Protein AF-A0A1S9U6B9-F1 (afdb_monomer)

Foldseek 3Di:
DPDPVVVVVVVVLLPDPVNLVCPLVVLDVLLLVLLVVCLVVVVADDPLLNVLSVCSNVVHDDDPVSSVCNVVRPPPPQQAQQAQPPPRHGEDSNQSNVCSVPVHHPVVVVVVVVD

Mean predicted aligned error: 8.14 Å

pLDDT: mean 82.79, std 19.05, range [38.03, 98.25]

Solvent-accessible surface area (backbone atoms only — not comparable to full-atom values): 6768 Å² total; per-residue (Å²): 134,84,55,74,63,60,56,48,58,52,62,59,42,79,75,36,79,65,45,66,55,43,52,73,71,66,66,43,64,49,50,34,53,39,48,48,47,38,60,75,69,64,71,54,64,59,74,67,34,47,52,48,46,54,35,51,60,68,70,51,90,72,54,69,70,53,48,55,46,30,44,59,58,39,31,69,63,79,59,70,57,76,42,14,77,85,79,69,45,67,47,51,49,84,45,37,76,64,17,63,78,74,38,40,39,68,72,61,48,52,63,60,76,77,110

Radius of gyration: 15.06 Å; Cα contacts (8 Å, |Δi|>4): 109; chains: 1; bounding box: 35×28×43 Å

Organism: Bacillus cereus (NCBI:txid1396)

Structure (mmCIF, N/CA/C/O backbone):
data_AF-A0A1S9U6B9-F1
#
_entry.id   AF-A0A1S9U6B9-F1
#
loop_
_atom_site.group_PDB
_atom_site.id
_atom_site.type_symbol
_atom_site.label_atom_id
_atom_site.label_alt_id
_atom_site.label_comp_id
_atom_site.label_asym_id
_atom_site.label_entity_id
_atom_site.label_seq_id
_atom_site.pdbx_PDB_ins_code
_atom_site.Cartn_x
_atom_site.Cartn_y
_atom_site.Cartn_z
_atom_site.occupancy
_atom_site.B_iso_or_equiv
_atom_site.auth_seq_id
_atom_site.auth_comp_id
_atom_site.auth_asym_id
_atom_site.auth_atom_id
_atom_site.pdbx_PDB_model_num
ATOM 1 N N . MET A 1 1 ? 15.586 20.026 -19.147 1.00 42.22 1 MET A N 1
ATOM 2 C CA . MET A 1 1 ? 16.620 19.417 -18.282 1.00 42.22 1 MET A CA 1
ATOM 3 C C . MET A 1 1 ? 16.226 19.711 -16.845 1.00 42.22 1 MET A C 1
ATOM 5 O O . MET A 1 1 ? 16.452 20.826 -16.399 1.00 42.22 1 MET A O 1
ATOM 9 N N . LYS A 1 2 ? 15.520 18.790 -16.178 1.00 40.88 2 LYS A N 1
ATOM 10 C CA . LYS A 1 2 ? 15.191 18.943 -14.751 1.00 40.88 2 LYS A CA 1
ATOM 11 C C . LYS A 1 2 ? 16.449 18.648 -13.934 1.00 40.88 2 LYS A C 1
ATOM 13 O O . LYS A 1 2 ? 17.201 17.740 -14.294 1.00 40.88 2 LYS A O 1
ATOM 18 N N . SER A 1 3 ? 16.726 19.496 -12.950 1.00 43.66 3 SER A N 1
ATOM 19 C CA . SER A 1 3 ? 18.013 19.552 -12.252 1.00 43.66 3 SER A CA 1
ATOM 20 C C . SER A 1 3 ? 18.213 18.302 -11.395 1.00 43.66 3 SER A C 1
ATOM 22 O O . SER A 1 3 ? 17.278 1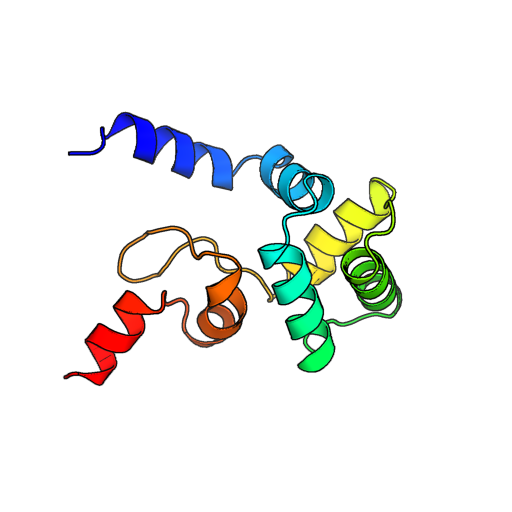7.836 -10.748 1.00 43.66 3 SER A O 1
ATOM 24 N N . THR A 1 4 ? 19.441 17.783 -11.338 1.00 41.22 4 THR A N 1
ATOM 25 C CA . THR A 1 4 ? 19.856 16.658 -10.478 1.00 41.22 4 THR A CA 1
ATOM 26 C C . THR A 1 4 ? 19.463 16.864 -9.006 1.00 41.22 4 THR A C 1
ATOM 28 O O . THR A 1 4 ? 19.243 15.900 -8.282 1.00 41.22 4 THR A O 1
ATOM 31 N N . THR A 1 5 ? 19.302 18.120 -8.582 1.00 41.94 5 THR A N 1
ATOM 32 C CA . THR A 1 5 ? 18.843 18.515 -7.245 1.00 41.94 5 THR A CA 1
ATOM 33 C C . THR A 1 5 ? 17.374 18.165 -6.972 1.00 41.94 5 THR A C 1
ATOM 35 O O . THR A 1 5 ? 17.075 17.704 -5.880 1.00 41.94 5 THR A O 1
ATOM 38 N N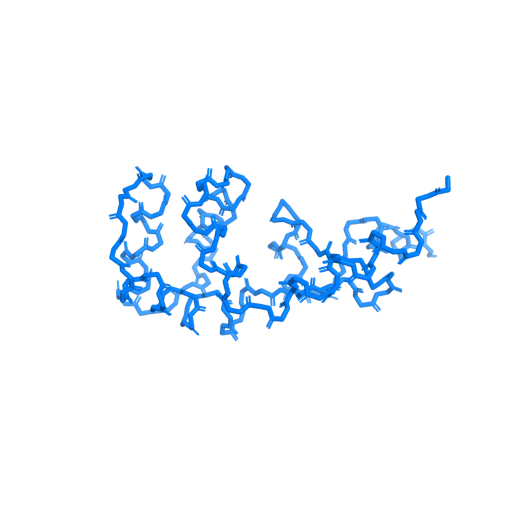 . GLU A 1 6 ? 16.472 18.287 -7.956 1.00 45.97 6 GLU A N 1
ATOM 39 C CA . GLU A 1 6 ? 15.044 17.940 -7.786 1.00 45.97 6 GLU A CA 1
ATOM 40 C C . GLU A 1 6 ? 14.849 16.421 -7.667 1.00 45.97 6 GLU A C 1
ATOM 42 O O . GLU A 1 6 ? 13.993 15.949 -6.922 1.00 45.97 6 GLU A O 1
ATOM 47 N N . LYS A 1 7 ? 15.683 15.638 -8.369 1.00 44.03 7 LYS A N 1
ATOM 48 C CA . LYS A 1 7 ? 15.714 14.175 -8.218 1.00 44.03 7 LYS A CA 1
ATOM 49 C C . LYS A 1 7 ? 16.206 13.759 -6.830 1.00 44.03 7 LYS A C 1
ATOM 51 O O . LYS A 1 7 ? 15.659 12.826 -6.260 1.00 44.03 7 LYS A O 1
ATOM 56 N N . LEU A 1 8 ? 17.199 14.458 -6.277 1.00 38.03 8 LEU A N 1
ATOM 57 C CA . LEU A 1 8 ? 17.704 14.189 -4.927 1.00 38.03 8 LEU A CA 1
ATOM 58 C C . LEU A 1 8 ? 16.691 14.581 -3.840 1.00 38.03 8 LEU A C 1
ATOM 60 O O . LEU A 1 8 ? 16.521 13.827 -2.890 1.00 38.03 8 LEU A O 1
ATOM 64 N N . GLU A 1 9 ? 15.969 15.694 -3.992 1.00 39.84 9 GLU A N 1
ATOM 65 C CA . GLU A 1 9 ? 14.912 16.091 -3.045 1.00 39.84 9 GLU A CA 1
ATOM 66 C C . GLU A 1 9 ? 13.716 15.127 -3.042 1.00 39.84 9 GLU A C 1
ATOM 68 O O . GLU A 1 9 ? 13.120 14.899 -1.991 1.00 39.84 9 GLU A O 1
ATOM 73 N N . PHE A 1 10 ? 13.383 14.517 -4.184 1.00 41.91 10 PHE A N 1
ATOM 74 C CA . PHE A 1 10 ? 12.336 13.494 -4.251 1.00 41.91 10 PHE A CA 1
ATOM 75 C C . PHE A 1 10 ? 12.781 12.170 -3.606 1.00 41.91 10 PHE A C 1
ATOM 77 O O . PHE A 1 10 ? 12.039 11.597 -2.814 1.00 41.91 10 PHE A O 1
ATOM 84 N N . VAL A 1 11 ? 14.006 11.712 -3.895 1.00 42.47 11 VAL A N 1
ATOM 85 C CA . VAL A 1 11 ? 14.571 10.456 -3.356 1.00 42.47 11 VAL A CA 1
ATOM 86 C C . VAL A 1 11 ? 14.827 10.535 -1.844 1.00 42.47 11 VAL A C 1
ATOM 88 O O . VAL A 1 11 ? 14.727 9.537 -1.142 1.00 42.47 11 VAL A O 1
ATOM 91 N N . ILE A 1 12 ? 15.118 11.719 -1.298 1.00 45.00 12 ILE A N 1
ATOM 92 C CA . ILE A 1 12 ? 15.244 11.904 0.159 1.00 45.00 12 ILE A CA 1
ATOM 93 C C . ILE A 1 12 ? 13.868 11.840 0.851 1.00 45.00 12 ILE A C 1
ATOM 95 O O . ILE A 1 12 ? 13.784 11.426 2.005 1.00 45.00 12 ILE A O 1
ATOM 99 N N . ARG A 1 13 ? 12.781 12.173 0.142 1.00 45.34 13 ARG A N 1
ATOM 100 C CA . ARG A 1 13 ? 11.407 12.173 0.668 1.00 45.34 13 ARG A CA 1
ATOM 101 C C . ARG A 1 13 ? 10.802 10.778 0.833 1.00 45.34 13 ARG A C 1
ATOM 103 O O . ARG A 1 13 ? 9.949 10.610 1.691 1.00 45.34 13 ARG A O 1
ATOM 110 N N . SER A 1 14 ? 11.232 9.783 0.058 1.00 46.19 14 SER A N 1
ATOM 111 C CA . SER A 1 14 ? 10.679 8.420 0.124 1.00 46.19 14 SER A CA 1
ATOM 112 C C . SER A 1 14 ? 11.120 7.627 1.362 1.00 46.19 14 SER A C 1
ATOM 114 O O . SER A 1 14 ? 10.524 6.605 1.682 1.00 46.19 14 SER A O 1
ATOM 116 N N . LYS A 1 15 ? 12.127 8.119 2.099 1.00 48.81 15 LYS A N 1
ATOM 117 C CA . LYS A 1 15 ? 12.602 7.532 3.367 1.00 48.81 15 LYS A CA 1
ATOM 118 C C . LYS A 1 15 ? 12.194 8.327 4.605 1.00 48.81 15 LYS A C 1
ATOM 120 O O . LYS A 1 15 ? 12.699 8.051 5.695 1.00 48.81 15 LYS A O 1
ATOM 125 N N . ASP A 1 16 ? 11.317 9.313 4.441 1.00 52.72 16 ASP A N 1
ATOM 126 C CA . ASP A 1 16 ? 10.831 10.131 5.540 1.00 52.72 16 ASP A CA 1
ATOM 127 C C . ASP A 1 16 ? 9.536 9.519 6.107 1.00 52.72 16 ASP A C 1
ATOM 129 O O . ASP A 1 16 ? 8.548 9.431 5.376 1.00 52.72 16 ASP A O 1
ATOM 133 N N . PRO A 1 17 ? 9.479 9.103 7.385 1.00 53.97 17 PRO A N 1
ATOM 134 C CA . PRO A 1 17 ? 8.219 8.707 8.017 1.00 53.97 17 PRO A CA 1
ATOM 135 C C . PRO A 1 17 ? 7.149 9.815 7.964 1.00 53.97 17 PRO A C 1
ATOM 137 O O . PRO A 1 17 ? 5.961 9.521 8.094 1.00 53.97 17 PRO A O 1
ATOM 140 N N . GLU A 1 18 ? 7.532 11.075 7.720 1.00 54.69 18 GLU A N 1
ATOM 141 C CA . GLU A 1 18 ? 6.580 12.154 7.439 1.00 54.69 18 GLU A CA 1
ATOM 142 C C . GLU A 1 18 ? 5.888 12.018 6.072 1.00 54.69 18 GLU A C 1
ATOM 144 O O . GLU A 1 18 ? 4.757 12.477 5.921 1.00 54.69 18 GLU A O 1
ATOM 149 N N . PHE A 1 19 ? 6.510 11.376 5.076 1.00 60.91 19 PHE A N 1
ATOM 150 C CA . PHE A 1 19 ? 5.954 11.239 3.725 1.00 60.91 19 PHE A CA 1
ATOM 151 C C . PHE A 1 19 ? 4.771 10.263 3.674 1.00 60.91 19 PHE A C 1
ATOM 153 O O . PHE A 1 19 ? 3.754 10.558 3.046 1.00 60.91 19 PHE A O 1
ATOM 160 N N . GLU A 1 20 ? 4.856 9.144 4.393 1.00 56.88 20 GLU A N 1
ATOM 161 C CA . GLU A 1 20 ? 3.774 8.151 4.462 1.00 56.88 20 GLU A CA 1
ATOM 162 C C . GLU A 1 20 ? 2.554 8.691 5.228 1.00 56.88 20 GLU A C 1
ATOM 164 O O . GLU A 1 20 ? 1.408 8.496 4.815 1.00 56.88 20 GLU A O 1
ATOM 169 N N . GLU A 1 21 ? 2.788 9.448 6.308 1.00 59.56 21 GLU A N 1
ATOM 170 C CA . GLU A 1 21 ? 1.726 10.147 7.040 1.00 59.56 21 GLU A CA 1
ATOM 171 C C . GLU A 1 21 ? 1.122 11.285 6.193 1.00 59.56 21 GLU A C 1
ATOM 173 O O . GLU A 1 21 ? -0.090 11.527 6.235 1.00 59.56 21 GLU A O 1
ATOM 178 N N . PHE A 1 22 ? 1.943 11.967 5.388 1.00 61.81 22 PHE A N 1
ATOM 179 C CA . PHE A 1 22 ? 1.510 13.069 4.534 1.00 61.81 22 PHE A CA 1
ATOM 180 C C . PHE A 1 22 ? 0.512 12.622 3.466 1.00 61.81 22 PHE A C 1
ATOM 182 O O . PHE A 1 22 ? -0.499 13.298 3.297 1.00 61.81 22 PHE A O 1
ATOM 189 N N . VAL A 1 23 ? 0.738 11.490 2.791 1.00 63.56 23 VAL A N 1
ATOM 190 C CA . VAL A 1 23 ? -0.150 11.020 1.708 1.00 63.56 23 VAL A CA 1
ATOM 191 C C . VAL A 1 23 ? -1.549 10.671 2.226 1.00 63.56 23 VAL A C 1
ATOM 193 O O . VAL A 1 23 ? -2.553 11.083 1.648 1.00 63.56 23 VAL A O 1
ATOM 196 N N . ILE A 1 24 ? -1.648 9.974 3.362 1.00 63.84 24 ILE A N 1
ATOM 197 C CA . ILE A 1 24 ? -2.960 9.622 3.929 1.00 63.84 24 ILE A CA 1
ATOM 198 C C . ILE A 1 24 ? -3.688 10.875 4.444 1.00 63.84 24 ILE A C 1
ATOM 200 O O . ILE A 1 24 ? -4.915 10.959 4.395 1.00 63.84 24 ILE A O 1
ATOM 204 N N . ARG A 1 25 ? -2.951 11.880 4.929 1.00 63.50 25 ARG A N 1
ATOM 205 C CA . ARG A 1 25 ? -3.539 13.118 5.466 1.00 63.50 25 ARG A CA 1
ATOM 206 C C . ARG A 1 25 ? -3.815 14.176 4.399 1.00 63.50 25 ARG A C 1
ATOM 208 O O . ARG A 1 25 ? -4.651 15.047 4.645 1.00 63.50 25 ARG A O 1
ATOM 215 N N . SER A 1 26 ? -3.159 14.109 3.240 1.00 63.44 26 SER A N 1
ATOM 216 C CA . SER A 1 26 ? -3.371 15.028 2.117 1.00 63.44 26 SER A CA 1
ATOM 217 C C . SER A 1 26 ? -4.657 14.739 1.342 1.00 63.44 26 SER A C 1
ATOM 219 O O . SER A 1 26 ? -5.086 15.610 0.586 1.00 63.44 26 SER A O 1
ATOM 221 N N . LYS A 1 27 ? -5.291 13.575 1.572 1.00 73.44 27 LYS A N 1
ATOM 222 C CA . LYS A 1 27 ? -6.463 13.094 0.819 1.00 73.44 27 LYS A CA 1
ATOM 223 C C . LYS A 1 27 ? -6.199 13.103 -0.685 1.00 73.44 27 LYS A C 1
ATOM 225 O O . LYS A 1 27 ? -6.959 13.679 -1.461 1.00 73.44 27 LYS A O 1
ATOM 230 N N . ASP A 1 28 ? -5.057 12.541 -1.070 1.00 86.56 28 ASP A N 1
ATOM 231 C CA . ASP A 1 28 ? -4.707 12.354 -2.472 1.00 86.56 28 ASP A CA 1
ATOM 232 C C . ASP A 1 28 ? -5.746 11.425 -3.142 1.00 86.56 28 ASP A C 1
ATOM 234 O O . ASP A 1 28 ? -5.873 10.270 -2.722 1.00 86.56 28 ASP A O 1
ATOM 238 N N . PRO A 1 29 ? -6.505 11.897 -4.151 1.00 89.88 29 PRO A N 1
ATOM 239 C CA . PRO A 1 29 ? -7.534 11.089 -4.799 1.00 89.88 29 PRO A CA 1
ATOM 240 C C . PRO A 1 29 ? -6.986 9.816 -5.450 1.00 89.88 29 PRO A C 1
ATOM 242 O O . PRO A 1 29 ? -7.644 8.781 -5.394 1.00 89.88 29 PRO A O 1
ATOM 245 N N . GLU A 1 30 ? -5.775 9.855 -6.018 1.00 91.62 30 GLU A N 1
ATOM 246 C CA . GLU A 1 30 ? -5.181 8.668 -6.649 1.00 91.62 30 GLU A CA 1
ATOM 247 C C . GLU A 1 30 ? -4.830 7.608 -5.599 1.00 91.62 30 GLU A C 1
ATOM 249 O O . GLU A 1 30 ? -4.973 6.407 -5.832 1.00 91.62 30 GLU A O 1
ATOM 254 N N . PHE A 1 31 ? -4.422 8.045 -4.406 1.00 92.88 31 PHE A N 1
ATOM 255 C CA . PHE A 1 31 ? -4.210 7.144 -3.281 1.00 92.88 31 PHE A CA 1
ATOM 256 C C . PHE A 1 31 ? -5.530 6.537 -2.782 1.00 92.88 31 PHE A C 1
ATOM 258 O O . PHE A 1 31 ? -5.588 5.338 -2.510 1.00 92.88 31 PHE A O 1
ATOM 265 N N . GLU A 1 32 ? -6.606 7.323 -2.678 1.00 94.12 32 GLU A N 1
ATOM 266 C CA . GLU A 1 32 ? -7.928 6.812 -2.281 1.00 94.12 32 GLU A CA 1
ATOM 267 C C . GLU A 1 32 ? -8.457 5.762 -3.278 1.00 94.12 32 GLU A C 1
ATOM 269 O O . GLU A 1 32 ? -8.929 4.700 -2.859 1.00 94.12 32 GLU A O 1
ATOM 274 N N . GLU A 1 33 ? -8.308 6.008 -4.583 1.00 95.56 33 GLU A N 1
ATOM 275 C CA . GLU A 1 33 ? -8.641 5.054 -5.652 1.00 95.56 33 GLU A CA 1
ATOM 276 C C . GLU A 1 33 ? -7.792 3.773 -5.577 1.00 95.56 33 GLU A C 1
ATOM 278 O O . GLU A 1 33 ? -8.304 2.655 -5.739 1.00 95.56 33 GLU A O 1
ATOM 283 N N . PHE A 1 34 ? -6.501 3.906 -5.268 1.00 96.12 34 PHE A N 1
ATOM 284 C CA . PHE A 1 34 ? -5.624 2.761 -5.039 1.00 96.12 34 PHE A CA 1
ATOM 285 C C . PHE A 1 34 ? -6.083 1.924 -3.834 1.00 96.12 34 PHE A C 1
ATOM 287 O O . PHE A 1 34 ? -6.229 0.704 -3.946 1.00 96.12 34 PHE A O 1
ATOM 294 N N . VAL A 1 35 ? -6.395 2.555 -2.696 1.00 96.56 35 VAL A N 1
ATOM 295 C CA . VAL A 1 35 ? -6.912 1.859 -1.503 1.00 96.56 35 VAL A CA 1
ATOM 296 C C . VAL A 1 35 ? -8.251 1.172 -1.788 1.00 96.56 35 VAL A C 1
ATOM 298 O O . VAL A 1 35 ? -8.486 0.052 -1.320 1.00 96.56 35 VAL A O 1
ATOM 301 N N . GLU A 1 36 ? -9.125 1.794 -2.582 1.00 97.62 36 GLU A N 1
ATOM 302 C CA . GLU A 1 36 ? -10.359 1.155 -3.044 1.00 97.62 36 GLU A CA 1
ATOM 303 C C . GLU A 1 36 ? -10.066 -0.099 -3.885 1.00 97.62 36 GLU A C 1
ATOM 305 O O . GLU A 1 36 ? -10.723 -1.132 -3.724 1.00 97.62 36 GLU A O 1
ATOM 310 N N . SER A 1 37 ? -9.048 -0.043 -4.741 1.00 97.75 37 SER A N 1
ATOM 311 C CA . SER A 1 37 ? -8.619 -1.184 -5.551 1.00 97.75 37 SER A CA 1
ATOM 312 C C . SER A 1 37 ? -8.069 -2.329 -4.692 1.00 97.75 37 SER A C 1
ATOM 314 O O . SER A 1 37 ? -8.447 -3.481 -4.905 1.00 97.75 37 SER A O 1
ATOM 316 N N . LEU A 1 38 ? -7.288 -2.035 -3.643 1.00 97.38 38 LEU A N 1
ATOM 317 C CA . LEU A 1 38 ? -6.829 -3.047 -2.677 1.00 97.38 38 LEU A CA 1
ATOM 318 C C . LEU A 1 38 ? -7.993 -3.767 -1.978 1.00 97.38 38 LEU A C 1
ATOM 320 O O . LEU A 1 38 ? -7.926 -4.978 -1.752 1.00 97.38 38 LEU A O 1
ATOM 324 N N . LEU A 1 39 ? -9.069 -3.040 -1.652 1.00 97.75 39 LEU A N 1
ATOM 325 C CA . LEU A 1 39 ? -10.291 -3.623 -1.089 1.00 97.75 39 LEU A CA 1
ATOM 326 C C . LEU A 1 39 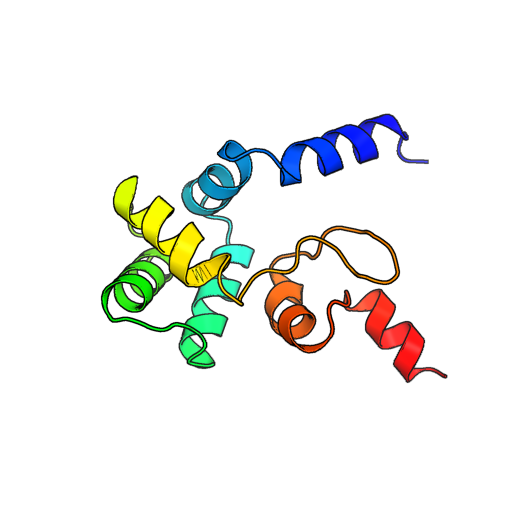? -11.003 -4.538 -2.091 1.00 97.75 39 LEU A C 1
ATOM 328 O O . LEU A 1 39 ? -11.434 -5.626 -1.710 1.00 97.75 39 LEU A O 1
ATOM 332 N N . LYS A 1 40 ? -11.134 -4.109 -3.352 1.00 97.88 40 LYS A N 1
ATOM 333 C CA . LYS A 1 40 ? -11.793 -4.880 -4.424 1.00 97.88 40 LYS A CA 1
ATOM 334 C C . LYS A 1 40 ? -11.029 -6.158 -4.772 1.00 97.88 40 LYS A C 1
ATOM 336 O O . LYS A 1 40 ? -11.655 -7.178 -5.039 1.00 97.88 40 LYS A O 1
ATOM 341 N N . CYS A 1 41 ? -9.701 -6.106 -4.737 1.00 96.31 41 CYS A N 1
ATOM 342 C CA . CYS A 1 41 ? -8.819 -7.242 -5.004 1.00 96.31 41 CYS A CA 1
ATOM 343 C C . CYS A 1 41 ? -8.558 -8.123 -3.769 1.00 96.31 41 CYS A C 1
ATOM 345 O O . CYS A 1 41 ? -7.730 -9.024 -3.844 1.00 96.31 41 CYS A O 1
ATOM 347 N N . GLU A 1 42 ? -9.217 -7.853 -2.635 1.00 96.62 42 GLU A N 1
ATOM 348 C CA . GLU A 1 42 ? -9.059 -8.594 -1.373 1.00 96.62 42 GLU A CA 1
ATOM 349 C C . GLU A 1 42 ? -7.596 -8.701 -0.885 1.00 96.62 42 GLU A C 1
ATOM 351 O O . GLU A 1 42 ? -7.223 -9.648 -0.197 1.00 96.62 42 GLU A O 1
ATOM 356 N N . ARG A 1 43 ? -6.759 -7.696 -1.188 1.00 96.12 43 ARG A N 1
ATOM 357 C CA . ARG A 1 43 ? -5.323 -7.675 -0.829 1.00 96.12 43 ARG A CA 1
ATOM 358 C C . ARG A 1 43 ? -5.036 -7.259 0.616 1.00 96.12 43 ARG A C 1
ATOM 360 O O . ARG A 1 43 ? -3.885 -7.236 1.050 1.00 96.12 43 ARG A O 1
ATOM 367 N N . LEU A 1 44 ? -6.068 -6.876 1.363 1.00 97.00 44 LEU A N 1
ATOM 368 C CA . LEU A 1 44 ? -5.945 -6.411 2.742 1.00 97.00 44 LEU A CA 1
ATOM 369 C C . LEU A 1 44 ? -6.370 -7.499 3.723 1.00 97.00 44 LEU A C 1
ATOM 371 O O . LEU A 1 44 ? -7.483 -8.019 3.656 1.00 97.00 44 LEU A O 1
ATOM 375 N N . GLU A 1 45 ? -5.518 -7.765 4.709 1.00 95.19 45 GLU A N 1
ATOM 376 C CA . GLU A 1 45 ? -5.786 -8.742 5.758 1.00 95.19 45 GLU A CA 1
ATOM 377 C C . GLU A 1 45 ? -6.066 -8.074 7.107 1.00 95.19 45 GLU A C 1
ATOM 379 O O . GLU A 1 45 ? -5.430 -7.100 7.509 1.00 95.19 45 GLU A O 1
ATOM 384 N N . GLY A 1 46 ? -6.993 -8.659 7.863 1.00 96.31 46 GLY A N 1
ATOM 385 C CA . GLY A 1 46 ? -7.314 -8.219 9.216 1.00 96.31 46 GLY A CA 1
ATOM 386 C C . GLY A 1 46 ? -8.426 -7.170 9.269 1.00 96.31 46 GLY A C 1
ATOM 387 O O . GLY A 1 46 ? -8.451 -6.173 8.551 1.00 96.31 46 GLY A O 1
ATOM 388 N N . LYS A 1 47 ? -9.370 -7.385 10.193 1.00 97.31 47 LYS A N 1
ATOM 389 C CA . LYS A 1 47 ? -10.580 -6.554 10.327 1.00 97.31 47 LYS A CA 1
ATOM 390 C C . LYS A 1 47 ? -10.274 -5.075 10.581 1.00 97.31 47 LYS A C 1
ATOM 392 O O . LYS A 1 47 ? -11.010 -4.223 10.096 1.00 97.31 47 LYS A O 1
ATOM 397 N N . ALA A 1 48 ? -9.211 -4.783 11.334 1.00 96.81 48 ALA A N 1
ATOM 398 C CA . ALA A 1 48 ? -8.800 -3.413 11.629 1.00 96.81 48 ALA A CA 1
ATOM 399 C C . ALA A 1 48 ? -8.325 -2.688 10.361 1.00 96.81 48 ALA A C 1
ATOM 401 O O . ALA A 1 48 ? -8.862 -1.633 10.041 1.00 96.81 48 ALA A O 1
ATOM 402 N N . VAL A 1 49 ? -7.400 -3.290 9.604 1.00 96.81 49 VAL A N 1
ATOM 403 C CA . VAL A 1 49 ? -6.860 -2.725 8.355 1.00 96.81 49 VAL A CA 1
ATOM 404 C C . VAL A 1 49 ? -7.972 -2.508 7.331 1.00 96.81 49 VAL A C 1
ATOM 406 O O . VAL A 1 49 ? -8.108 -1.409 6.805 1.00 96.81 49 VAL A O 1
ATOM 409 N N . ILE A 1 50 ? -8.833 -3.510 7.118 1.00 98.25 50 ILE A N 1
ATOM 410 C CA . ILE A 1 50 ? -9.977 -3.406 6.195 1.00 98.25 50 ILE A CA 1
ATOM 411 C C . ILE A 1 50 ? -10.941 -2.291 6.629 1.00 98.25 50 ILE A C 1
ATOM 413 O O . ILE A 1 50 ? -11.459 -1.550 5.795 1.00 98.25 50 ILE A O 1
ATOM 417 N N . GLY A 1 51 ? -11.205 -2.164 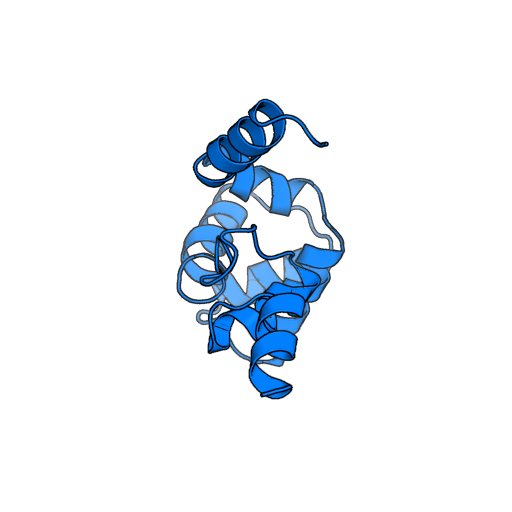7.933 1.00 98.06 51 GLY A N 1
ATOM 418 C CA . GLY A 1 51 ? -12.054 -1.100 8.469 1.00 98.06 51 GLY A CA 1
ATOM 419 C C . GLY A 1 51 ? -11.468 0.292 8.236 1.00 98.06 51 GLY A C 1
ATOM 420 O O . GLY A 1 51 ? -12.199 1.203 7.854 1.00 98.06 51 GLY A O 1
ATOM 421 N N . ILE A 1 52 ? -10.154 0.441 8.415 1.00 96.50 52 ILE A N 1
ATOM 422 C CA . ILE A 1 52 ? -9.446 1.702 8.170 1.00 96.50 52 ILE A CA 1
ATOM 423 C C . ILE A 1 52 ? -9.434 2.033 6.675 1.00 96.50 52 ILE A C 1
ATOM 425 O O . ILE A 1 52 ? -9.779 3.151 6.314 1.00 96.50 52 ILE A O 1
ATOM 429 N N . ALA A 1 53 ? -9.158 1.064 5.800 1.00 96.69 53 ALA A N 1
ATOM 430 C CA . ALA A 1 53 ? -9.203 1.249 4.349 1.00 96.69 53 ALA A CA 1
ATOM 431 C C . ALA A 1 53 ? -10.566 1.770 3.870 1.00 96.69 53 ALA A C 1
ATOM 433 O O . ALA A 1 53 ? -10.647 2.731 3.111 1.00 96.69 53 ALA A O 1
ATOM 434 N N . LYS A 1 54 ? -11.662 1.197 4.385 1.00 97.69 54 LYS A N 1
ATOM 435 C CA . LYS A 1 54 ? -13.021 1.688 4.100 1.00 97.69 54 LYS A CA 1
ATOM 436 C C . LYS A 1 54 ? -13.239 3.120 4.586 1.00 97.69 54 LYS A C 1
ATOM 438 O O . LYS A 1 54 ? -13.981 3.865 3.958 1.00 97.69 54 LYS A O 1
ATOM 443 N N . ALA A 1 55 ? -12.626 3.499 5.705 1.00 95.81 55 ALA A N 1
ATOM 444 C CA . ALA A 1 55 ? -12.696 4.862 6.214 1.00 95.81 55 ALA A CA 1
ATOM 445 C C . ALA A 1 55 ? -11.881 5.848 5.355 1.00 95.81 55 ALA A C 1
ATOM 447 O O . ALA A 1 55 ? -12.365 6.959 5.155 1.00 95.81 55 ALA A O 1
ATOM 448 N N . ILE A 1 56 ? -10.729 5.433 4.808 1.00 93.81 56 ILE A N 1
ATOM 449 C CA . ILE A 1 56 ? -9.948 6.211 3.826 1.00 93.81 56 ILE A CA 1
ATOM 450 C C . ILE A 1 56 ? -10.806 6.497 2.592 1.00 93.81 56 ILE A C 1
ATOM 452 O O . ILE A 1 56 ? -11.038 7.656 2.281 1.00 93.81 56 ILE A O 1
ATOM 456 N N . VAL A 1 57 ? -11.373 5.459 1.966 1.00 94.56 57 VAL A N 1
ATOM 457 C CA . VAL A 1 57 ? -12.222 5.595 0.762 1.00 94.56 57 VAL A CA 1
ATOM 458 C C . VAL A 1 57 ? -13.474 6.442 1.020 1.00 94.56 57 VAL A C 1
ATOM 460 O O . VAL A 1 57 ? -13.974 7.127 0.136 1.00 94.56 57 VAL A O 1
ATOM 463 N N . ALA A 1 58 ? -14.002 6.421 2.245 1.00 93.62 58 ALA A N 1
ATOM 464 C CA . ALA A 1 58 ? -15.127 7.268 2.635 1.00 93.62 58 ALA A CA 1
ATOM 465 C C . ALA A 1 58 ? -14.730 8.733 2.924 1.00 93.62 58 ALA A C 1
ATOM 467 O O . ALA A 1 58 ? -15.598 9.537 3.268 1.00 93.62 58 ALA A O 1
ATOM 468 N N . GLY A 1 59 ? -13.441 9.082 2.849 1.00 88.69 59 GLY A N 1
ATOM 469 C CA . GLY A 1 59 ? -12.921 10.417 3.146 1.00 88.69 59 GLY A CA 1
ATOM 470 C C . GLY A 1 59 ? -12.979 10.797 4.631 1.00 88.69 59 GLY A C 1
ATOM 471 O O . GLY A 1 59 ? -12.940 11.990 4.967 1.00 88.69 59 GLY A O 1
ATOM 472 N N . ASN A 1 60 ? -13.094 9.811 5.529 1.00 90.81 60 ASN A N 1
ATOM 473 C CA . ASN A 1 60 ? -13.189 10.035 6.970 1.00 90.81 60 ASN A CA 1
ATOM 474 C C . ASN A 1 60 ? -11.847 10.486 7.558 1.00 90.81 60 ASN A C 1
ATOM 476 O O . ASN A 1 60 ? -10.774 10.115 7.092 1.00 90.81 60 ASN A O 1
ATOM 480 N N . ASN A 1 61 ? -11.907 11.245 8.651 1.00 87.19 61 ASN A N 1
ATOM 481 C CA . ASN A 1 61 ? -10.705 11.573 9.409 1.00 87.19 61 ASN A CA 1
ATOM 482 C C . ASN A 1 61 ? -10.263 10.362 10.238 1.00 87.19 61 ASN A C 1
ATOM 484 O O . ASN A 1 61 ? -11.074 9.761 10.946 1.00 87.19 61 ASN A O 1
ATOM 488 N N . LEU A 1 62 ? -8.973 10.049 10.179 1.00 89.31 62 LEU A N 1
ATOM 489 C CA . LEU A 1 62 ? -8.355 8.958 10.925 1.00 89.31 62 LEU A CA 1
ATOM 490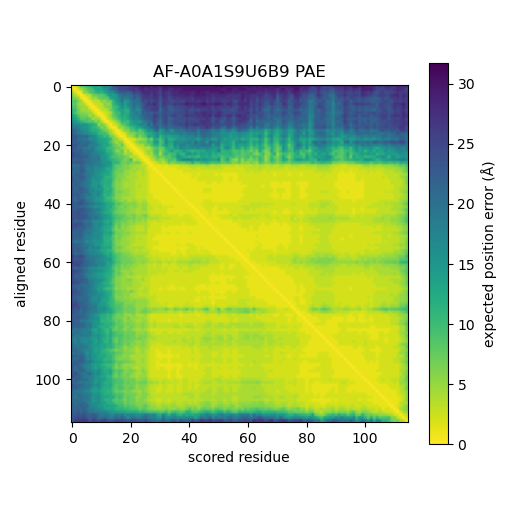 C C . LEU A 1 62 ? -7.529 9.490 12.096 1.00 89.31 62 LEU A C 1
ATOM 492 O O . LEU A 1 62 ? -6.947 10.575 12.022 1.00 89.31 62 LEU A O 1
ATOM 496 N N . SER A 1 63 ? -7.461 8.719 13.181 1.00 91.62 63 SER A N 1
ATOM 497 C CA . SER A 1 63 ? -6.479 8.952 14.239 1.00 91.62 63 SER A CA 1
ATOM 498 C C . SER A 1 63 ? -5.074 8.568 13.771 1.00 91.62 63 SER A C 1
ATOM 500 O O . SER A 1 63 ? -4.909 7.794 12.827 1.00 91.62 63 SER A O 1
ATOM 502 N N . LYS A 1 64 ? -4.050 9.062 14.476 1.00 88.25 64 LYS A N 1
ATOM 503 C CA . LYS A 1 64 ? -2.658 8.684 14.210 1.00 88.25 64 LYS A CA 1
ATOM 504 C C . LYS A 1 64 ? -2.458 7.167 14.275 1.00 88.25 64 LYS A C 1
ATOM 506 O O . LYS A 1 64 ? -1.963 6.584 13.326 1.00 88.25 64 LYS A O 1
ATOM 511 N N . ASP A 1 65 ? -2.959 6.519 15.325 1.00 91.62 65 ASP A N 1
ATOM 512 C CA . ASP A 1 65 ? -2.844 5.064 15.475 1.00 91.62 65 ASP A CA 1
ATOM 513 C C . ASP A 1 65 ? -3.514 4.292 14.325 1.00 91.62 65 ASP A C 1
ATOM 515 O O . ASP A 1 65 ? -3.046 3.221 13.939 1.00 91.62 65 ASP A O 1
ATOM 519 N N . GLN A 1 66 ? -4.614 4.814 13.767 1.00 92.94 66 GLN A N 1
ATOM 520 C CA . GLN A 1 66 ? -5.266 4.218 12.597 1.00 92.94 66 GLN A CA 1
ATOM 521 C C . GLN A 1 66 ? -4.410 4.377 11.338 1.00 92.94 66 GLN A C 1
ATOM 523 O O . GLN A 1 66 ? -4.276 3.417 10.583 1.00 92.94 66 GLN A O 1
ATOM 528 N N . ILE A 1 67 ? -3.814 5.554 11.136 1.00 90.44 67 ILE A N 1
ATOM 529 C CA . ILE A 1 67 ? -2.882 5.813 10.032 1.00 90.44 67 ILE A CA 1
ATOM 530 C C . ILE A 1 67 ? -1.674 4.876 10.145 1.00 90.44 67 ILE A C 1
ATOM 532 O O . ILE A 1 67 ? -1.429 4.101 9.225 1.00 90.44 67 ILE A O 1
ATOM 536 N N . ASP A 1 68 ? -1.012 4.842 11.302 1.00 89.31 68 ASP A N 1
ATOM 537 C CA . ASP A 1 68 ? 0.151 3.988 11.566 1.00 89.31 68 ASP A CA 1
ATOM 538 C C . ASP A 1 68 ? -0.183 2.500 11.366 1.00 89.31 68 ASP A C 1
ATOM 540 O O . ASP A 1 68 ? 0.598 1.736 10.794 1.00 89.31 68 ASP A O 1
ATOM 544 N N . THR A 1 69 ? -1.377 2.075 11.798 1.00 93.00 69 THR A N 1
ATOM 545 C CA . THR A 1 69 ? -1.858 0.703 11.587 1.00 93.00 69 THR A CA 1
ATOM 546 C C . THR A 1 69 ? -2.024 0.396 10.102 1.00 93.00 69 THR A C 1
ATOM 548 O O . THR A 1 69 ? -1.618 -0.678 9.653 1.00 93.00 69 THR A O 1
ATOM 551 N N . PHE A 1 70 ? -2.625 1.306 9.334 1.00 93.62 70 PHE A N 1
ATOM 552 C CA . PHE A 1 70 ? -2.841 1.093 7.907 1.00 93.62 70 PHE A CA 1
ATOM 553 C C . PHE A 1 70 ? -1.532 1.105 7.122 1.00 93.62 70 PHE A C 1
ATOM 555 O O . PHE A 1 70 ? -1.316 0.201 6.321 1.00 93.62 70 PHE A O 1
ATOM 562 N N . ILE A 1 71 ? -0.633 2.051 7.398 1.00 89.94 71 ILE A N 1
ATOM 563 C CA . ILE A 1 71 ? 0.697 2.107 6.782 1.00 89.94 71 ILE A CA 1
ATOM 564 C C . ILE A 1 71 ? 1.431 0.789 7.025 1.00 89.94 71 ILE A C 1
ATOM 566 O O . ILE A 1 71 ? 1.807 0.092 6.088 1.00 89.94 71 ILE A O 1
ATOM 570 N N . LYS A 1 72 ? 1.572 0.395 8.292 1.00 89.75 72 LYS A N 1
ATOM 571 C CA . LYS A 1 72 ? 2.410 -0.745 8.662 1.00 89.75 72 LYS A CA 1
ATOM 572 C C . LYS A 1 72 ? 1.860 -2.089 8.192 1.00 89.75 72 LYS A C 1
ATOM 574 O O . LYS A 1 72 ? 2.632 -2.965 7.816 1.00 89.75 72 LYS A O 1
ATOM 579 N N . TYR A 1 73 ? 0.548 -2.289 8.296 1.00 93.06 73 TYR A N 1
ATOM 580 C CA . TYR A 1 73 ? -0.064 -3.607 8.099 1.00 93.06 73 TYR A CA 1
ATOM 581 C C . TYR A 1 73 ? -0.916 -3.716 6.834 1.00 93.06 73 TYR A C 1
ATOM 583 O O . TYR A 1 73 ? -1.202 -4.831 6.406 1.00 93.06 73 TYR A O 1
ATOM 591 N N . GLY A 1 74 ? -1.335 -2.590 6.257 1.00 92.62 74 GLY A N 1
ATOM 592 C CA . GLY A 1 74 ? -2.084 -2.533 5.005 1.00 92.62 74 GLY A CA 1
ATOM 593 C C . GLY A 1 74 ? -1.195 -2.205 3.814 1.00 92.62 74 GLY A C 1
ATOM 594 O O . GLY A 1 74 ? -1.210 -2.948 2.841 1.00 92.62 74 GLY A O 1
ATOM 595 N N . LEU A 1 75 ? -0.414 -1.127 3.904 1.00 90.75 75 LEU A N 1
ATOM 596 C CA . LEU A 1 75 ? 0.372 -0.594 2.791 1.00 90.75 75 LEU A CA 1
ATOM 597 C C . LEU A 1 75 ? 1.735 -1.294 2.659 1.00 90.75 75 LEU A C 1
ATOM 599 O O . LEU A 1 75 ? 1.962 -2.037 1.710 1.00 90.75 75 LEU A O 1
ATOM 603 N N . LEU A 1 76 ? 2.614 -1.135 3.652 1.00 87.19 76 LEU A N 1
ATOM 604 C CA . LEU A 1 76 ? 4.013 -1.584 3.605 1.00 87.19 76 LEU A CA 1
ATOM 605 C C . LEU A 1 76 ? 4.210 -3.095 3.726 1.00 87.19 76 LEU A C 1
ATOM 607 O O . LEU A 1 76 ? 5.332 -3.575 3.589 1.00 87.19 76 LEU A O 1
ATOM 611 N N . LYS A 1 77 ? 3.153 -3.848 4.040 1.00 83.44 77 LYS A N 1
ATOM 612 C CA . LYS A 1 77 ? 3.262 -5.298 4.178 1.00 83.44 77 LYS A CA 1
ATOM 613 C C . LYS A 1 77 ? 3.541 -5.946 2.818 1.00 83.44 77 LYS A C 1
ATOM 615 O O . LYS A 1 77 ? 4.534 -6.645 2.711 1.00 83.44 77 LYS A O 1
ATOM 620 N N . ASP A 1 78 ? 2.686 -5.678 1.824 1.00 88.94 78 ASP A N 1
ATOM 621 C CA . ASP A 1 78 ? 2.727 -6.298 0.483 1.00 88.94 78 ASP A CA 1
ATOM 622 C C . ASP A 1 78 ? 2.020 -5.441 -0.603 1.00 88.94 78 ASP A C 1
ATOM 624 O O . ASP A 1 78 ? 1.673 -5.936 -1.679 1.00 88.94 78 ASP A O 1
ATOM 628 N N . ASN A 1 79 ? 1.711 -4.170 -0.310 1.00 94.12 79 ASN A N 1
ATOM 629 C CA . ASN A 1 79 ? 0.876 -3.310 -1.159 1.00 94.12 79 ASN A CA 1
ATOM 630 C C . ASN A 1 79 ? 1.555 -1.972 -1.481 1.00 94.12 79 ASN A C 1
ATOM 632 O O . ASN A 1 79 ? 0.882 -0.954 -1.642 1.00 94.12 79 ASN A O 1
ATOM 636 N N . TYR A 1 80 ? 2.884 -1.962 -1.556 1.00 93.06 80 TYR A N 1
ATOM 637 C CA . TYR A 1 80 ? 3.651 -0.776 -1.906 1.00 93.06 80 TYR A CA 1
ATOM 638 C C . TYR A 1 80 ? 4.949 -1.146 -2.618 1.00 93.06 80 TYR A C 1
ATOM 640 O O . TYR A 1 80 ? 5.687 -2.017 -2.160 1.00 93.06 80 TYR A O 1
ATOM 648 N N . VAL A 1 81 ? 5.230 -0.439 -3.709 1.00 92.12 81 VAL A N 1
ATOM 649 C CA . VAL A 1 81 ? 6.476 -0.500 -4.472 1.00 92.12 81 VAL A CA 1
ATOM 650 C C . VAL A 1 81 ? 7.019 0.918 -4.558 1.00 92.12 81 VAL A C 1
ATOM 652 O O . VAL A 1 81 ? 6.376 1.804 -5.110 1.00 92.12 81 VAL A O 1
ATOM 655 N N . GLU A 1 82 ? 8.196 1.145 -3.979 1.00 88.44 82 GLU A N 1
ATOM 656 C CA . GLU A 1 82 ? 8.775 2.488 -3.871 1.00 88.44 82 GLU A CA 1
ATOM 657 C C . GLU A 1 82 ? 9.13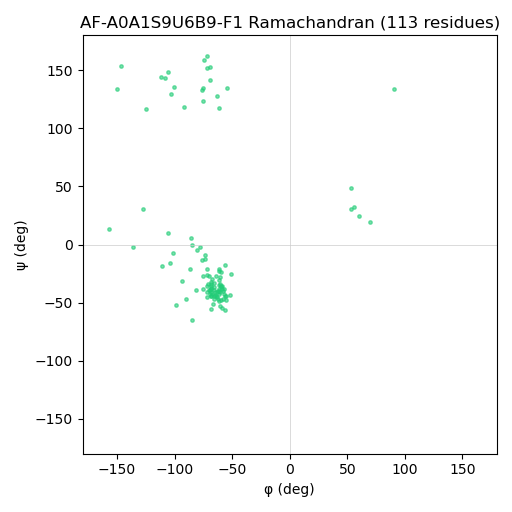0 3.070 -5.248 1.00 88.44 82 GLU A C 1
ATOM 659 O O . GLU A 1 82 ? 8.784 4.210 -5.557 1.00 88.44 82 GLU A O 1
ATOM 664 N N . GLU A 1 83 ? 9.795 2.281 -6.092 1.00 92.06 83 GLU A N 1
ATOM 665 C CA . GLU A 1 83 ? 10.289 2.704 -7.399 1.00 92.06 83 GLU A CA 1
ATOM 666 C C . GLU A 1 83 ? 10.248 1.572 -8.424 1.00 92.06 83 GLU A C 1
ATOM 668 O O . GLU A 1 83 ? 10.319 0.394 -8.080 1.00 92.06 83 GLU A O 1
ATOM 673 N N . CYS A 1 84 ? 10.141 1.949 -9.698 1.00 95.38 84 CYS A N 1
ATOM 674 C CA . CYS A 1 84 ? 10.241 1.028 -10.820 1.00 95.38 84 CYS A CA 1
ATOM 675 C C . CYS A 1 84 ? 11.630 0.391 -10.860 1.00 95.38 84 CYS A C 1
ATOM 677 O O . CYS A 1 84 ? 12.632 1.106 -10.939 1.00 95.38 84 CYS A O 1
ATOM 679 N N . GLU A 1 85 ? 11.686 -0.937 -10.917 1.00 95.62 85 GLU A N 1
ATOM 680 C CA . GLU A 1 85 ? 12.941 -1.698 -10.910 1.00 95.62 85 GLU A CA 1
ATOM 681 C C . GLU A 1 85 ? 13.851 -1.365 -12.110 1.00 95.62 85 GLU A C 1
ATOM 683 O O . GLU A 1 85 ? 15.075 -1.423 -12.004 1.00 95.62 85 GLU A O 1
ATOM 688 N N . MET A 1 86 ? 13.279 -0.951 -13.248 1.00 94.88 86 MET A N 1
ATOM 689 C CA . MET A 1 86 ? 14.052 -0.658 -14.462 1.00 94.88 86 MET A CA 1
ATOM 690 C C . MET A 1 86 ? 14.536 0.787 -14.578 1.00 94.88 86 MET A C 1
ATOM 692 O O . MET A 1 86 ? 15.687 1.025 -14.945 1.00 94.88 86 MET A O 1
ATOM 696 N N . CYS A 1 87 ? 13.665 1.769 -14.331 1.00 95.25 87 CYS A N 1
ATOM 697 C CA . CYS A 1 87 ? 14.018 3.181 -14.517 1.00 95.25 87 CYS A CA 1
ATOM 698 C C . CYS A 1 87 ? 14.342 3.917 -13.213 1.00 95.25 87 CYS A C 1
ATOM 700 O O . CYS A 1 87 ? 14.804 5.061 -13.282 1.00 95.25 87 CYS A O 1
ATOM 702 N N . LEU A 1 88 ? 14.134 3.272 -12.056 1.00 92.81 88 LEU A N 1
ATOM 703 C CA . LEU A 1 88 ? 14.355 3.831 -10.717 1.00 92.81 88 LEU A CA 1
ATOM 704 C C . LEU A 1 88 ? 13.573 5.135 -10.501 1.00 92.81 88 LEU A C 1
ATOM 706 O O . LEU A 1 88 ? 14.039 6.085 -9.870 1.00 92.81 88 LEU A O 1
ATOM 710 N N . ILE A 1 89 ? 12.402 5.224 -11.137 1.00 89.75 89 ILE A N 1
ATOM 711 C CA . ILE A 1 89 ? 11.462 6.325 -10.957 1.00 89.75 89 ILE A CA 1
ATOM 712 C C . ILE A 1 89 ? 10.358 5.840 -10.014 1.00 89.75 89 ILE A C 1
ATOM 714 O O . ILE A 1 89 ? 9.853 4.733 -10.206 1.00 89.75 89 ILE A O 1
ATOM 718 N N . PRO A 1 90 ? 9.963 6.660 -9.032 1.00 91.00 90 PRO A N 1
ATOM 719 C CA . PRO A 1 90 ? 8.892 6.346 -8.097 1.00 91.00 90 PRO A CA 1
ATOM 720 C C . PRO A 1 90 ? 7.582 5.990 -8.792 1.00 91.00 90 PRO A C 1
ATOM 722 O O . PRO A 1 90 ? 7.182 6.667 -9.744 1.00 91.00 90 PRO A O 1
ATOM 725 N N . ILE A 1 91 ? 6.937 4.924 -8.318 1.00 91.25 91 ILE A N 1
ATOM 726 C CA . ILE A 1 91 ? 5.689 4.429 -8.902 1.00 91.25 91 ILE A CA 1
ATOM 727 C C . ILE A 1 91 ? 4.537 5.353 -8.482 1.00 91.25 91 ILE A C 1
ATOM 729 O O . ILE A 1 91 ? 4.329 5.556 -7.282 1.00 91.25 91 ILE A O 1
ATOM 733 N N . PRO A 1 92 ? 3.775 5.931 -9.427 1.00 91.94 92 PRO A N 1
ATOM 734 C CA . PRO A 1 92 ? 2.597 6.719 -9.081 1.00 91.94 92 PRO A CA 1
ATOM 735 C C . PRO A 1 92 ? 1.479 5.823 -8.524 1.00 91.94 92 PRO A C 1
ATOM 737 O O . PRO A 1 92 ? 1.368 4.650 -8.884 1.00 91.94 92 PRO A O 1
ATOM 740 N N . TRP A 1 93 ? 0.607 6.374 -7.671 1.00 93.44 93 TRP A N 1
ATOM 741 C CA . TRP A 1 93 ? -0.491 5.616 -7.045 1.00 93.44 93 TRP A CA 1
ATOM 742 C C . TRP A 1 93 ? -1.417 4.951 -8.063 1.00 93.44 93 TRP A C 1
ATOM 744 O O . TRP A 1 93 ? -1.822 3.804 -7.874 1.00 93.44 93 TRP A O 1
ATOM 754 N N . SER A 1 94 ? -1.677 5.644 -9.168 1.00 92.88 94 SER A N 1
ATOM 755 C CA . SER A 1 94 ? -2.460 5.154 -10.304 1.00 92.88 94 SER A CA 1
ATOM 756 C C . SER A 1 94 ? -1.884 3.897 -10.976 1.00 92.88 94 SER A C 1
ATOM 758 O O . SER A 1 94 ? -2.640 3.127 -11.567 1.00 92.88 94 SER A O 1
ATOM 760 N N . GLU A 1 95 ? -0.579 3.637 -10.853 1.00 94.81 95 GLU A N 1
ATOM 761 C CA . GLU A 1 95 ? 0.089 2.446 -11.403 1.00 94.81 95 GLU A CA 1
ATOM 762 C C . GLU A 1 95 ? 0.417 1.395 -10.331 1.00 94.81 95 GLU A C 1
ATOM 764 O O . GLU A 1 95 ? 0.676 0.234 -10.659 1.00 94.81 95 GLU A O 1
ATOM 769 N N . MET A 1 96 ? 0.377 1.786 -9.052 1.00 95.25 96 MET A N 1
ATOM 770 C CA . MET A 1 96 ? 0.852 0.996 -7.915 1.00 95.25 96 MET A CA 1
ATOM 771 C C . MET A 1 96 ? 0.268 -0.413 -7.885 1.00 95.25 96 MET A C 1
ATOM 773 O O . MET A 1 96 ? 1.016 -1.359 -7.680 1.00 95.25 96 MET A O 1
ATOM 777 N N . LEU A 1 97 ? -1.039 -0.569 -8.136 1.00 96.44 97 LEU A N 1
ATOM 778 C CA . LEU A 1 97 ? -1.708 -1.875 -8.103 1.00 96.44 97 LEU A CA 1
ATOM 779 C C . LEU A 1 97 ? -1.071 -2.886 -9.060 1.00 96.44 97 LEU A C 1
ATOM 781 O O . LEU A 1 97 ? -0.886 -4.035 -8.675 1.00 96.44 97 LEU A O 1
ATOM 785 N N . TYR A 1 98 ? -0.734 -2.458 -10.277 1.00 95.00 98 TYR A N 1
ATOM 786 C CA . TYR A 1 98 ? -0.093 -3.320 -11.267 1.00 95.00 98 TYR A CA 1
ATOM 787 C C . TYR A 1 98 ? 1.377 -3.551 -10.928 1.00 95.00 98 TYR A C 1
ATOM 789 O O . TYR A 1 98 ? 1.874 -4.665 -11.059 1.00 95.00 98 TYR A O 1
ATOM 797 N N . ALA A 1 99 ? 2.059 -2.515 -10.430 1.00 96.31 99 ALA A N 1
ATOM 798 C CA . ALA A 1 99 ? 3.440 -2.637 -9.982 1.00 96.31 99 ALA A CA 1
ATOM 799 C C . ALA A 1 99 ? 3.599 -3.641 -8.827 1.00 96.31 99 ALA A C 1
ATOM 801 O O . ALA A 1 99 ? 4.684 -4.187 -8.667 1.00 96.31 99 ALA A O 1
ATOM 802 N N . LEU A 1 100 ? 2.544 -3.946 -8.055 1.00 95.62 100 LEU A N 1
ATOM 803 C CA . LEU A 1 100 ? 2.602 -4.986 -7.017 1.00 95.62 100 LEU A CA 1
ATOM 804 C C . LEU A 1 100 ? 2.915 -6.387 -7.564 1.00 95.62 100 LEU A C 1
ATOM 806 O O . LEU A 1 100 ? 3.327 -7.246 -6.784 1.00 95.62 100 LEU A O 1
ATOM 810 N N . ASP A 1 101 ? 2.688 -6.634 -8.857 1.00 94.12 101 ASP A N 1
ATOM 811 C CA . ASP A 1 101 ? 2.903 -7.947 -9.466 1.00 94.12 101 ASP A CA 1
ATOM 812 C C . ASP A 1 101 ? 4.302 -8.085 -10.095 1.00 94.12 101 ASP A C 1
ATOM 814 O O . ASP A 1 101 ? 4.860 -9.184 -10.097 1.00 94.12 101 ASP A O 1
ATOM 818 N N . ASP A 1 102 ? 4.886 -6.996 -10.610 1.00 94.56 102 ASP A N 1
ATOM 819 C CA . ASP A 1 102 ? 6.125 -7.036 -11.405 1.00 94.56 102 ASP A CA 1
ATOM 820 C C . ASP A 1 102 ? 7.178 -5.965 -11.070 1.00 94.56 102 ASP A C 1
ATOM 822 O O . ASP A 1 102 ? 8.266 -5.986 -11.638 1.00 94.56 102 ASP A O 1
ATOM 826 N N . ASN A 1 103 ? 6.895 -5.056 -10.136 1.00 95.38 103 ASN A N 1
ATOM 827 C CA . ASN A 1 103 ? 7.735 -3.914 -9.759 1.00 95.38 103 ASN A CA 1
ATOM 828 C C . ASN A 1 103 ? 8.033 -2.921 -10.901 1.00 95.38 103 ASN A C 1
ATOM 830 O O . ASN A 1 103 ? 9.035 -2.197 -10.851 1.00 95.38 103 ASN A O 1
ATOM 834 N N . LEU A 1 104 ? 7.184 -2.850 -11.931 1.00 95.94 104 LEU A N 1
ATOM 835 C CA . LEU A 1 104 ? 7.384 -1.969 -13.084 1.00 95.94 104 LEU A CA 1
ATOM 836 C C . LEU A 1 104 ? 6.360 -0.832 -13.146 1.00 95.94 104 LEU A C 1
ATOM 838 O O . LEU A 1 104 ? 5.174 -1.007 -12.863 1.00 95.94 104 LEU A O 1
ATOM 842 N N . CYS A 1 105 ? 6.823 0.337 -13.601 1.00 95.44 105 CYS A N 1
ATOM 843 C CA . CYS A 1 105 ? 5.926 1.382 -14.092 1.00 95.44 105 CYS A CA 1
ATOM 844 C C . CYS A 1 105 ? 5.373 1.015 -15.475 1.00 95.44 105 CYS A C 1
ATOM 846 O O . CYS A 1 105 ? 5.988 0.244 -16.219 1.00 95.44 105 CYS A O 1
ATOM 848 N N . ASP A 1 106 ? 4.248 1.622 -15.841 1.00 94.19 106 ASP A N 1
ATOM 849 C CA . ASP A 1 106 ? 3.523 1.342 -17.081 1.00 94.19 106 ASP A CA 1
ATOM 850 C C . ASP A 1 106 ? 4.402 1.529 -18.325 1.00 94.19 106 ASP A C 1
ATOM 852 O O . ASP A 1 106 ? 4.475 0.661 -19.191 1.00 94.19 106 ASP A O 1
ATOM 856 N N . HIS A 1 107 ? 5.179 2.617 -18.376 1.00 93.56 107 HIS A N 1
ATOM 857 C CA . HIS A 1 107 ? 6.111 2.860 -19.480 1.00 93.56 107 HIS A CA 1
ATOM 858 C C . HIS A 1 107 ? 7.122 1.719 -19.647 1.00 93.56 107 HIS A C 1
ATOM 860 O O . HIS A 1 107 ? 7.360 1.248 -20.755 1.00 93.56 107 HIS A O 1
ATOM 866 N N . CYS A 1 108 ? 7.714 1.276 -18.542 1.00 95.12 108 CYS A N 1
ATOM 867 C CA . CYS A 1 108 ? 8.710 0.217 -18.527 1.00 95.12 108 CYS A CA 1
ATOM 868 C C . CYS A 1 108 ? 8.105 -1.145 -18.887 1.00 95.12 108 CYS A C 1
ATOM 870 O O . CYS A 1 108 ? 8.737 -1.899 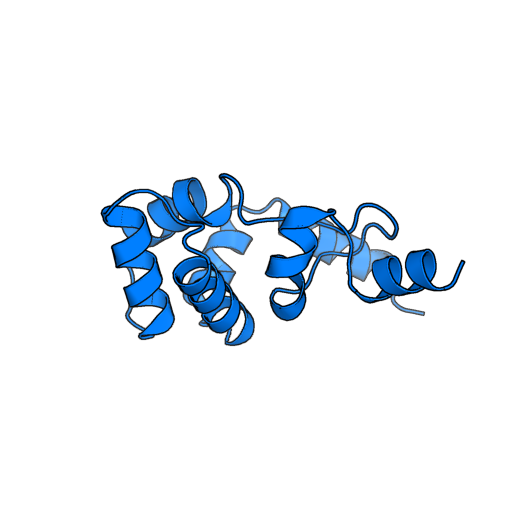-19.619 1.00 95.12 108 CYS A O 1
ATOM 872 N N . ARG A 1 109 ? 6.884 -1.436 -18.431 1.00 94.06 109 ARG A N 1
ATOM 873 C CA . ARG A 1 109 ? 6.154 -2.654 -18.801 1.00 94.06 109 ARG A CA 1
ATOM 874 C C . ARG A 1 109 ? 5.899 -2.711 -20.309 1.00 94.06 109 ARG A C 1
ATOM 876 O O . ARG A 1 109 ? 6.274 -3.687 -20.950 1.00 94.06 109 ARG A O 1
ATOM 883 N N . ASN A 1 110 ? 5.386 -1.623 -20.886 1.00 91.62 110 ASN A N 1
ATOM 884 C CA . ASN A 1 110 ? 5.124 -1.529 -22.325 1.00 91.62 110 ASN A CA 1
ATOM 885 C C . ASN A 1 110 ? 6.400 -1.710 -23.167 1.00 91.62 110 ASN A C 1
ATOM 887 O O . ASN A 1 110 ? 6.366 -2.359 -24.205 1.00 91.62 110 ASN A O 1
ATOM 891 N N . MET A 1 111 ? 7.546 -1.206 -22.696 1.00 90.81 111 MET A N 1
ATOM 892 C CA . MET A 1 111 ? 8.832 -1.403 -23.381 1.00 90.81 111 MET A CA 1
ATOM 893 C C . MET A 1 111 ? 9.282 -2.872 -23.439 1.00 90.81 111 MET A C 1
ATOM 895 O O . MET A 1 111 ? 10.030 -3.215 -24.345 1.00 90.81 111 MET A O 1
ATOM 899 N N . ILE A 1 112 ? 8.873 -3.721 -22.487 1.00 88.38 112 ILE A N 1
ATOM 900 C CA . ILE A 1 112 ? 9.184 -5.163 -22.500 1.00 88.38 112 ILE A CA 1
ATOM 901 C C . ILE A 1 112 ? 8.220 -5.918 -23.420 1.00 88.38 112 ILE A C 1
ATOM 903 O O . ILE A 1 112 ? 8.629 -6.856 -24.092 1.00 88.38 112 ILE A O 1
AT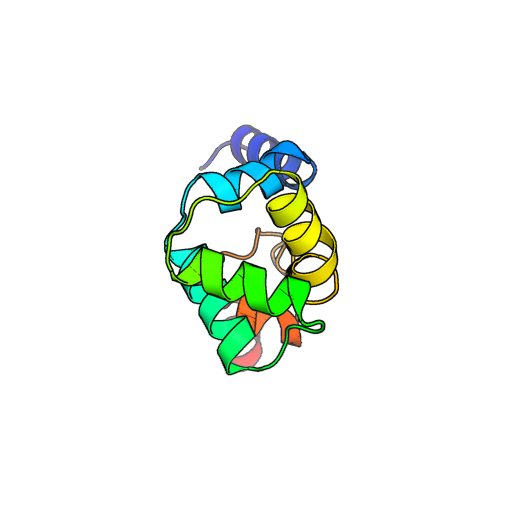OM 907 N N . GLU A 1 113 ?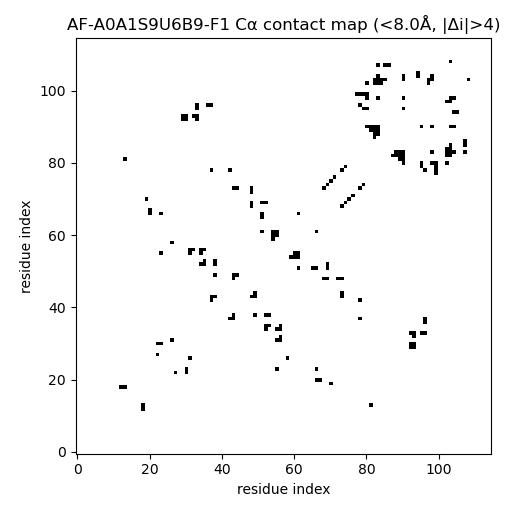 6.940 -5.542 -23.429 1.00 75.06 113 GLU A N 1
ATOM 908 C CA . GLU A 1 113 ? 5.906 -6.222 -24.226 1.00 75.06 113 GLU A CA 1
ATOM 909 C C . GLU A 1 113 ? 6.028 -5.962 -25.736 1.00 75.06 113 GLU A C 1
ATOM 911 O O . GLU A 1 113 ? 5.497 -6.730 -26.540 1.00 75.06 113 GLU A O 1
ATOM 916 N N . GLU A 1 114 ? 6.714 -4.885 -26.123 1.00 71.06 114 GLU A N 1
ATOM 917 C CA . GLU A 1 114 ? 6.975 -4.526 -27.521 1.00 71.06 114 GLU A CA 1
ATOM 918 C C . GLU A 1 114 ? 8.215 -5.220 -28.138 1.00 71.06 114 GLU A C 1
ATOM 920 O O . GLU A 1 114 ? 8.468 -5.021 -29.331 1.00 71.06 114 GLU A O 1
ATOM 925 N N . ASP A 1 115 ? 8.936 -6.063 -27.381 1.00 50.44 115 ASP A N 1
ATOM 926 C CA . ASP A 1 115 ? 10.067 -6.903 -27.840 1.00 50.44 115 ASP A CA 1
ATOM 927 C C . ASP A 1 115 ? 9.668 -8.379 -28.089 1.00 50.44 115 ASP A C 1
ATOM 929 O O . ASP A 1 115 ? 10.129 -8.956 -29.109 1.00 50.44 115 ASP A O 1
#

Sequence (115 aa):
MKSTTEKLEFVIRSKDPEFEEFVIRSKDPEFEEFVESLLKCERLEGKAVIGIAKAIVAGNNLSKDQIDTFIKYGLLKDNYVEECEMCLIPIPWSEMLYALDDNLCDHCRNMIEED

Secondary structure (DSSP, 8-state):
---HHHHHHHHHHTT-HHHHHHHHHHT-HHHHHHHHHHHHTT---SHHHHHHHHHHHTT----HHHHHHHIIIIITTTS---B-TTT-PBPPHHHHHHHHHHS--HHHHHHHHT-